Protein AF-A0A5N6PMX9-F1 (afdb_monomer_lite)

Sequence (107 aa):
MRWNGWIPLKINTFAWRLLHNRLATKDNLVLRGLLGGSNVCSMCGALEESAIHLFTACPVANMVWSWLAGCPDGLSRPEKVAGGRELNREVEVVAPVRKRMMRERKM

Secondary structure (DSSP, 8-state):
----TTS-HHHHHHHHHHHTT-S--HHHHHHTT---S--B-TTTSSSB--HHIIIIISHHHHHHHHHHTT-TT--S-------------------------------

Radius of gyration: 18.1 Å; chains: 1; bounding box: 52×38×46 Å

Organism: NCBI:txid192012

Foldseek 3Di:
DDDDPVDPPVVSVVVVCLVVQNDPQLVVCVVVVNDPDDQADPQQSAHGTGSCCVQPVPLVNVLVVCVVVVNPPSPPDPPDPDDDDDDDDDDDDPDDPDDPDDDDDDD

InterPro domains:
  IPR026960 Reverse transcriptase zinc-binding domain [PF13966] (2-65)

Structure (mmCIF, N/CA/C/O backbone):
data_AF-A0A5N6PMX9-F1
#
_entry.id   AF-A0A5N6PMX9-F1
#
loop_
_atom_site.group_PDB
_atom_site.id
_atom_site.type_symbol
_atom_site.label_atom_id
_atom_site.label_alt_id
_atom_site.label_comp_id
_atom_site.label_asym_id
_atom_site.label_entity_id
_atom_site.label_seq_id
_atom_site.pdbx_PDB_ins_code
_atom_site.Cartn_x
_atom_site.Cartn_y
_atom_site.Cartn_z
_atom_site.occupancy
_atom_site.B_iso_or_equiv
_atom_site.auth_seq_id
_atom_site.auth_comp_id
_atom_site.auth_asym_id
_atom_site.auth_atom_id
_atom_site.pdbx_PDB_model_num
ATOM 1 N N . MET A 1 1 ? -2.257 6.200 -15.479 1.00 74.12 1 MET A N 1
ATOM 2 C CA . MET A 1 1 ? -0.835 5.783 -15.516 1.00 74.12 1 MET A CA 1
ATOM 3 C C . MET A 1 1 ? -0.510 5.236 -16.892 1.00 74.12 1 MET A C 1
ATOM 5 O O . MET A 1 1 ? -1.291 4.441 -17.402 1.00 74.12 1 MET A O 1
ATOM 9 N N . ARG A 1 2 ? 0.611 5.652 -17.488 1.00 87.81 2 ARG A N 1
ATOM 10 C CA . ARG A 1 2 ? 1.119 5.083 -18.743 1.00 87.81 2 ARG A CA 1
ATOM 11 C C . ARG A 1 2 ? 2.158 4.009 -18.416 1.00 87.81 2 ARG A C 1
ATOM 13 O O . ARG A 1 2 ? 2.968 4.207 -17.518 1.00 87.81 2 ARG A O 1
ATOM 20 N N . TRP A 1 3 ? 2.104 2.876 -19.111 1.00 91.25 3 TRP A N 1
ATOM 21 C CA . TRP A 1 3 ? 3.057 1.781 -18.920 1.00 91.25 3 TRP A CA 1
ATOM 22 C C . TRP A 1 3 ? 4.461 2.227 -19.343 1.00 91.25 3 TRP A C 1
ATOM 24 O O . TRP A 1 3 ? 4.609 2.813 -20.417 1.00 91.25 3 TRP A O 1
ATOM 34 N N . ASN A 1 4 ? 5.479 1.950 -18.524 1.00 92.00 4 ASN A N 1
ATOM 35 C CA . ASN A 1 4 ? 6.871 2.251 -18.859 1.00 92.00 4 ASN A CA 1
ATOM 36 C C . ASN A 1 4 ? 7.628 0.959 -19.203 1.00 92.00 4 ASN A C 1
ATOM 38 O O . ASN A 1 4 ? 7.752 0.083 -18.349 1.00 92.00 4 ASN A O 1
ATOM 42 N N . GLY A 1 5 ? 8.139 0.852 -20.434 1.00 93.56 5 GLY A N 1
ATOM 43 C CA . GLY A 1 5 ? 8.891 -0.318 -20.908 1.00 93.56 5 GLY A CA 1
ATOM 44 C C . GLY A 1 5 ? 10.245 -0.528 -20.221 1.00 93.56 5 GLY A C 1
ATOM 45 O O . GLY A 1 5 ? 10.740 -1.648 -20.203 1.00 93.56 5 GLY A O 1
ATOM 46 N N . TRP A 1 6 ? 10.809 0.514 -19.602 1.00 96.19 6 TRP A N 1
ATOM 47 C CA . TRP A 1 6 ? 12.052 0.425 -18.824 1.00 96.19 6 TRP A CA 1
ATOM 48 C C . TRP A 1 6 ? 11.862 -0.243 -17.464 1.00 96.19 6 TRP A C 1
ATOM 50 O O . TRP A 1 6 ? 12.814 -0.726 -16.857 1.00 96.19 6 TRP A O 1
ATOM 60 N N . ILE A 1 7 ? 10.630 -0.252 -16.962 1.00 95.00 7 ILE A N 1
ATOM 61 C CA . ILE A 1 7 ? 10.310 -0.763 -15.638 1.00 95.00 7 ILE A CA 1
ATOM 62 C C . ILE A 1 7 ? 9.794 -2.204 -15.779 1.00 95.00 7 ILE A C 1
ATOM 64 O O . ILE A 1 7 ? 8.915 -2.460 -16.608 1.00 95.00 7 ILE A O 1
ATOM 68 N N . PRO A 1 8 ? 10.247 -3.150 -14.934 1.00 96.69 8 PRO A N 1
ATOM 69 C CA . PRO A 1 8 ? 9.710 -4.503 -14.912 1.00 96.69 8 PRO A CA 1
ATOM 70 C C . PRO A 1 8 ? 8.177 -4.538 -14.858 1.00 96.69 8 PRO A C 1
ATOM 72 O O . PRO A 1 8 ? 7.535 -3.790 -14.114 1.00 96.69 8 PRO A O 1
ATOM 75 N N . LEU A 1 9 ? 7.574 -5.473 -15.600 1.00 94.31 9 LEU A N 1
ATOM 76 C CA . LEU A 1 9 ? 6.116 -5.626 -15.717 1.00 94.31 9 LEU A CA 1
ATOM 77 C C . LEU A 1 9 ? 5.408 -5.702 -14.353 1.00 94.31 9 LEU A C 1
ATOM 79 O O . LEU A 1 9 ? 4.309 -5.170 -14.182 1.00 94.31 9 LEU A O 1
ATOM 83 N N . LYS A 1 10 ? 6.061 -6.331 -13.368 1.00 94.31 10 LYS A N 1
ATOM 84 C CA . LYS A 1 10 ? 5.558 -6.467 -11.996 1.00 94.31 10 LYS A CA 1
ATOM 85 C C . LYS A 1 10 ? 5.330 -5.110 -11.328 1.00 94.31 10 LYS A C 1
ATOM 87 O O . LYS A 1 10 ? 4.285 -4.920 -10.717 1.00 94.31 10 LYS A O 1
ATOM 92 N N . ILE A 1 11 ? 6.256 -4.165 -11.488 1.00 94.50 11 ILE A N 1
ATOM 93 C CA . ILE A 1 11 ? 6.168 -2.836 -10.868 1.00 94.50 11 ILE A CA 1
ATOM 94 C C . ILE A 1 11 ? 5.091 -2.003 -11.565 1.00 94.50 11 ILE A C 1
ATOM 96 O O . ILE A 1 11 ? 4.270 -1.388 -10.892 1.00 94.50 11 ILE A O 1
ATOM 100 N N . ASN A 1 12 ? 5.017 -2.049 -12.898 1.00 94.25 12 ASN A N 1
ATOM 101 C CA . ASN A 1 12 ? 3.939 -1.384 -13.636 1.00 94.25 12 ASN A CA 1
ATOM 102 C C . ASN A 1 12 ? 2.554 -1.907 -13.216 1.00 94.25 12 ASN A C 1
ATOM 104 O O . ASN A 1 12 ? 1.644 -1.126 -12.940 1.00 94.25 12 ASN A O 1
ATOM 108 N N . THR A 1 13 ? 2.406 -3.231 -13.106 1.00 94.56 13 THR A N 1
ATOM 109 C CA . THR A 1 13 ? 1.153 -3.860 -12.658 1.00 94.56 13 THR A CA 1
ATOM 110 C C . THR A 1 13 ? 0.830 -3.484 -11.215 1.00 94.56 13 THR A C 1
ATOM 112 O O . THR A 1 13 ? -0.326 -3.217 -10.887 1.00 94.56 13 THR A O 1
ATOM 115 N N . PHE A 1 14 ? 1.838 -3.455 -10.345 1.00 93.69 14 PHE A N 1
ATOM 116 C CA . PHE A 1 14 ? 1.686 -3.053 -8.954 1.00 93.69 14 PHE A CA 1
ATOM 117 C C . PHE A 1 14 ? 1.223 -1.597 -8.834 1.00 93.69 14 PHE A C 1
ATOM 119 O O . PHE A 1 14 ? 0.216 -1.341 -8.179 1.00 93.69 14 PHE A O 1
ATOM 126 N N . ALA A 1 15 ? 1.879 -0.663 -9.523 1.00 92.56 15 ALA A N 1
ATOM 127 C CA . ALA A 1 15 ? 1.514 0.750 -9.517 1.00 92.56 15 ALA A CA 1
ATOM 128 C C . ALA A 1 15 ? 0.114 0.986 -10.104 1.00 92.56 15 ALA A C 1
ATOM 130 O O . ALA A 1 15 ? -0.671 1.746 -9.540 1.00 92.56 15 ALA A O 1
ATOM 131 N N . TRP A 1 16 ? -0.257 0.271 -11.172 1.00 93.69 16 TRP A N 1
ATOM 132 C CA . TRP A 1 16 ? -1.627 0.298 -11.686 1.00 93.69 16 TRP A CA 1
ATOM 133 C C . TRP A 1 16 ? -2.635 -0.183 -10.633 1.00 93.69 16 TRP A C 1
ATOM 135 O O . TRP A 1 16 ? -3.649 0.473 -10.397 1.00 93.69 16 TRP A O 1
ATOM 145 N N . ARG A 1 17 ? -2.353 -1.297 -9.942 1.00 94.19 17 ARG A N 1
ATOM 146 C CA . ARG A 1 17 ? -3.229 -1.796 -8.868 1.00 94.19 17 ARG A CA 1
ATOM 147 C C . ARG A 1 17 ? -3.325 -0.812 -7.705 1.00 94.19 17 ARG A C 1
ATOM 149 O O . ARG A 1 17 ? -4.415 -0.657 -7.165 1.00 94.19 17 ARG A O 1
ATOM 156 N N . LEU A 1 18 ? -2.219 -0.172 -7.334 1.00 92.25 18 LEU A N 1
ATOM 157 C CA . LEU A 1 18 ? -2.166 0.839 -6.282 1.00 92.25 18 LEU A CA 1
ATOM 158 C C . LEU A 1 18 ? -3.059 2.036 -6.635 1.00 92.25 18 LEU A C 1
ATOM 160 O O . LEU A 1 18 ? -3.947 2.379 -5.862 1.00 92.25 18 LEU A O 1
ATOM 164 N N . LEU A 1 19 ? -2.901 2.595 -7.838 1.00 90.88 19 LEU A N 1
ATOM 165 C CA . LEU A 1 19 ? -3.676 3.753 -8.303 1.00 90.88 19 LEU A CA 1
ATOM 166 C C . LEU A 1 19 ? -5.176 3.476 -8.439 1.00 90.88 19 LEU A C 1
ATOM 168 O O . LEU A 1 19 ? -5.986 4.379 -8.273 1.00 90.88 19 LEU A O 1
ATOM 172 N N . HIS A 1 20 ? -5.557 2.234 -8.733 1.00 90.56 20 HIS A N 1
ATOM 173 C CA . HIS A 1 20 ? -6.963 1.837 -8.817 1.00 90.56 20 HIS A CA 1
ATOM 174 C C . HIS A 1 20 ? -7.544 1.336 -7.485 1.00 90.56 20 HIS A C 1
ATOM 176 O O . HIS A 1 20 ? -8.654 0.805 -7.482 1.00 90.56 20 HIS A O 1
ATOM 182 N N . ASN A 1 21 ? -6.808 1.455 -6.374 1.00 89.75 21 ASN A N 1
ATOM 183 C CA . ASN A 1 21 ? -7.183 0.908 -5.068 1.00 89.75 21 ASN A CA 1
ATOM 184 C C . ASN A 1 21 ? -7.585 -0.584 -5.140 1.00 89.75 21 ASN A C 1
ATOM 186 O O . ASN A 1 21 ? -8.588 -1.045 -4.599 1.00 89.75 21 ASN A O 1
ATOM 190 N N . ARG A 1 22 ? -6.826 -1.360 -5.920 1.00 89.75 22 ARG A N 1
ATOM 191 C CA . ARG A 1 22 ? -7.070 -2.790 -6.185 1.00 89.75 22 ARG A CA 1
ATOM 192 C C . ARG A 1 22 ? -6.147 -3.704 -5.391 1.00 89.75 22 ARG A C 1
ATOM 194 O O . ARG A 1 22 ? -6.236 -4.923 -5.566 1.00 89.75 22 ARG A O 1
ATOM 201 N N . LEU A 1 23 ? -5.269 -3.144 -4.561 1.00 93.06 23 LEU A N 1
ATOM 202 C CA . LEU A 1 23 ? -4.401 -3.920 -3.684 1.00 93.06 23 LEU A CA 1
ATOM 203 C C . LEU A 1 23 ? -5.225 -4.715 -2.667 1.00 93.06 23 LEU A C 1
ATOM 205 O O . LEU A 1 23 ? -6.364 -4.379 -2.354 1.00 93.06 23 LEU A O 1
ATOM 209 N N . ALA A 1 24 ? -4.654 -5.821 -2.200 1.00 91.50 24 ALA A N 1
ATOM 210 C CA . ALA A 1 24 ? -5.269 -6.686 -1.200 1.00 91.50 24 ALA A CA 1
ATOM 211 C C . ALA A 1 24 ? -4.972 -6.175 0.220 1.00 91.50 24 ALA A C 1
ATOM 213 O O . ALA A 1 24 ? -4.480 -6.921 1.055 1.00 91.50 24 ALA A O 1
ATOM 214 N N . THR A 1 25 ? -5.213 -4.888 0.454 1.00 92.75 25 THR A N 1
ATOM 215 C CA . THR A 1 25 ? -5.165 -4.268 1.782 1.00 92.75 25 THR A CA 1
ATOM 216 C C . THR A 1 25 ? -6.418 -4.647 2.572 1.00 92.75 25 THR A C 1
ATOM 218 O O . THR A 1 25 ? -7.456 -4.953 1.969 1.00 92.75 25 THR A O 1
ATOM 221 N N . LYS A 1 26 ? -6.343 -4.688 3.909 1.00 91.50 26 LYS A N 1
ATOM 222 C CA . LYS A 1 26 ? -7.488 -5.146 4.722 1.00 91.50 26 LYS A CA 1
ATOM 223 C C . LYS A 1 26 ? -8.752 -4.323 4.498 1.00 91.50 26 LYS A C 1
ATOM 225 O O . LYS A 1 26 ? -9.819 -4.924 4.416 1.00 91.50 26 LYS A O 1
ATOM 230 N N . ASP A 1 27 ? -8.647 -3.007 4.324 1.00 91.00 27 ASP A N 1
ATOM 231 C CA . ASP A 1 27 ? -9.782 -2.149 3.954 1.00 91.00 27 ASP A CA 1
ATOM 232 C C . ASP A 1 27 ? -10.501 -2.655 2.683 1.00 91.00 27 ASP A C 1
ATOM 234 O O . ASP A 1 27 ? -11.710 -2.893 2.678 1.00 91.00 27 ASP A O 1
ATOM 238 N N . ASN A 1 28 ? -9.747 -2.948 1.625 1.00 91.19 28 ASN A N 1
ATOM 239 C CA . ASN A 1 28 ? -10.253 -3.455 0.355 1.00 91.19 28 ASN A CA 1
ATOM 240 C C . ASN A 1 28 ? -10.788 -4.886 0.456 1.00 91.19 28 ASN A C 1
ATOM 242 O O . ASN A 1 28 ? -11.691 -5.260 -0.297 1.00 91.19 28 ASN A O 1
ATOM 246 N N . LEU A 1 29 ? -10.240 -5.708 1.352 1.00 91.44 29 LEU A N 1
ATOM 247 C CA . LEU A 1 29 ? -10.744 -7.058 1.602 1.00 91.44 29 LEU A CA 1
ATOM 248 C C . LEU A 1 29 ? -12.069 -7.034 2.375 1.00 91.44 29 LEU A C 1
ATOM 250 O O . LEU A 1 29 ? -12.977 -7.788 2.015 1.00 91.44 29 LEU A O 1
ATOM 254 N N . VAL A 1 30 ? -12.215 -6.141 3.360 1.00 91.00 30 VAL A N 1
ATOM 255 C CA . VAL A 1 30 ? -13.484 -5.900 4.069 1.00 91.00 30 VAL A CA 1
ATOM 256 C C . VAL A 1 30 ? -14.549 -5.398 3.095 1.00 91.00 30 VAL A C 1
ATOM 258 O O . VAL A 1 30 ? -15.642 -5.958 3.048 1.00 91.00 30 VAL A O 1
ATOM 261 N N . LEU A 1 31 ? -14.218 -4.432 2.228 1.00 89.06 31 LEU A N 1
ATOM 262 C CA . LEU A 1 31 ? -15.145 -3.927 1.202 1.00 89.06 31 LEU A CA 1
ATOM 263 C C . LEU A 1 31 ? -15.621 -5.010 0.220 1.00 89.06 31 LEU A C 1
ATOM 265 O O . LEU A 1 31 ? -16.714 -4.914 -0.337 1.00 89.06 31 LEU A O 1
ATOM 269 N N . ARG A 1 32 ? -14.812 -6.050 -0.009 1.00 90.56 32 ARG A N 1
ATOM 270 C CA . ARG A 1 32 ? -15.177 -7.202 -0.851 1.00 90.56 32 ARG A CA 1
ATOM 271 C C . ARG A 1 32 ? -15.944 -8.286 -0.090 1.00 90.56 32 ARG A C 1
ATOM 273 O O . ARG A 1 32 ? -16.303 -9.287 -0.704 1.00 90.56 32 ARG A O 1
ATOM 280 N N . GLY A 1 33 ? -16.165 -8.118 1.215 1.00 89.69 33 GLY A N 1
ATOM 281 C CA . GLY A 1 33 ? -16.763 -9.136 2.080 1.00 89.69 33 GLY A CA 1
ATOM 282 C C . GLY A 1 33 ? -15.880 -10.373 2.266 1.00 89.69 33 GLY A C 1
ATOM 283 O O . GLY A 1 33 ? -16.385 -11.437 2.604 1.00 89.69 33 GLY A O 1
ATOM 284 N N . LEU A 1 34 ? -14.572 -10.258 2.003 1.00 88.88 34 LEU A N 1
ATOM 285 C CA . LEU A 1 34 ? -13.608 -11.360 2.124 1.00 88.88 34 LEU A CA 1
ATOM 286 C C . LEU A 1 34 ? -12.928 -11.400 3.497 1.00 88.88 34 LEU A C 1
ATOM 288 O O . LEU A 1 34 ? -12.296 -12.397 3.836 1.00 88.88 34 LEU A O 1
ATOM 292 N N . LEU A 1 35 ? -13.037 -10.322 4.274 1.00 88.12 35 LEU A N 1
ATOM 293 C CA . LEU A 1 35 ? -12.493 -10.216 5.621 1.00 88.12 35 LEU A CA 1
ATOM 294 C C . LEU A 1 35 ? -13.627 -9.844 6.584 1.00 88.12 35 LEU A C 1
ATOM 296 O O . LEU A 1 35 ? -14.282 -8.826 6.389 1.00 88.12 35 LEU A O 1
ATOM 300 N N . GLY A 1 36 ? -13.854 -10.671 7.605 1.00 75.81 36 GLY A N 1
ATOM 301 C CA . GLY A 1 36 ? -14.865 -10.446 8.651 1.00 75.81 36 GLY A CA 1
ATOM 302 C C . GLY A 1 36 ? -14.284 -10.051 10.014 1.00 75.81 36 GLY A C 1
ATOM 303 O O . GLY A 1 36 ? -14.986 -10.130 11.014 1.00 75.81 36 GLY A O 1
ATOM 304 N N . GLY A 1 37 ? -12.993 -9.707 10.070 1.00 81.44 37 GLY A N 1
ATOM 305 C CA . GLY A 1 37 ? -12.255 -9.402 11.302 1.00 81.44 37 GLY A CA 1
ATOM 306 C C . GLY A 1 37 ? -11.720 -7.969 11.347 1.00 81.44 37 GLY A C 1
ATOM 307 O O . GLY A 1 37 ? -12.142 -7.113 10.574 1.00 81.44 37 GLY A O 1
ATOM 308 N N . SER A 1 38 ? -10.761 -7.711 12.243 1.00 85.25 38 SER A N 1
ATOM 309 C CA . SER A 1 38 ? -10.146 -6.388 12.380 1.00 85.25 38 SER A CA 1
ATOM 310 C C . SER A 1 38 ? -9.394 -5.973 11.109 1.00 85.25 38 SER A C 1
ATOM 312 O O . SER A 1 38 ? -8.570 -6.708 10.557 1.00 85.25 38 SER A O 1
ATOM 314 N N . ASN A 1 39 ? -9.657 -4.751 10.661 1.00 87.81 39 ASN A N 1
ATOM 315 C CA . ASN A 1 39 ? -8.992 -4.102 9.530 1.00 87.81 39 ASN A CA 1
ATOM 316 C C . ASN A 1 39 ? -7.722 -3.338 9.942 1.00 87.81 39 ASN A C 1
ATOM 318 O O . ASN A 1 39 ? -7.126 -2.648 9.122 1.00 87.81 39 ASN A O 1
ATOM 322 N N . VAL A 1 40 ? -7.284 -3.476 11.194 1.00 91.00 40 VAL A N 1
ATOM 323 C CA . VAL A 1 40 ? -6.081 -2.832 11.733 1.00 91.00 40 VAL A CA 1
ATOM 324 C C . VAL A 1 40 ? -4.828 -3.372 11.041 1.00 91.00 40 VAL A C 1
ATOM 326 O O . VAL A 1 40 ? -4.691 -4.580 10.840 1.00 91.00 40 VAL A O 1
ATOM 329 N N . CYS A 1 41 ? -3.898 -2.487 10.700 1.00 89.62 41 CYS A N 1
ATOM 330 C CA . CYS A 1 41 ? -2.602 -2.795 10.108 1.00 89.62 41 CYS A CA 1
ATOM 331 C C . CYS A 1 41 ? -1.836 -3.832 10.929 1.00 89.62 41 CYS A C 1
ATOM 333 O O . CYS A 1 41 ? -1.547 -3.619 12.106 1.00 89.62 41 CYS A O 1
ATOM 335 N N . SER A 1 42 ? -1.455 -4.943 10.291 1.00 89.25 42 SER A N 1
ATOM 336 C CA . SER A 1 42 ? -0.696 -6.010 10.962 1.00 89.25 42 SER A CA 1
ATOM 337 C C . SER A 1 42 ? 0.725 -5.589 11.347 1.00 89.25 42 SER A C 1
ATOM 339 O O . SER A 1 42 ? 1.337 -6.240 12.184 1.00 89.25 42 SER A O 1
ATOM 341 N N . MET A 1 43 ? 1.265 -4.537 10.721 1.00 89.00 43 MET A N 1
ATOM 342 C CA . MET A 1 43 ? 2.638 -4.091 10.968 1.00 89.00 43 MET A CA 1
ATOM 343 C C . MET A 1 43 ? 2.747 -3.171 12.184 1.00 89.00 43 MET A C 1
ATOM 345 O O . MET A 1 43 ? 3.622 -3.368 13.019 1.00 89.00 43 MET A O 1
ATOM 349 N N . CYS A 1 44 ? 1.879 -2.159 12.288 1.00 87.50 44 CYS A N 1
ATOM 350 C CA . CYS A 1 44 ? 1.937 -1.188 13.386 1.00 87.50 44 CYS A CA 1
ATOM 351 C C . CYS A 1 44 ? 0.912 -1.450 14.497 1.00 87.50 44 CYS A C 1
ATOM 353 O O . CYS A 1 44 ? 1.079 -0.937 15.599 1.00 87.50 44 CYS A O 1
ATOM 355 N N . GLY A 1 45 ? -0.158 -2.203 14.216 1.00 88.88 45 GLY A N 1
ATOM 356 C CA . GLY A 1 45 ? -1.222 -2.499 15.177 1.00 88.88 45 GLY A CA 1
ATOM 357 C C . GLY A 1 45 ? -2.040 -1.291 15.651 1.00 88.88 45 GLY A C 1
ATOM 358 O O . GLY A 1 45 ? -2.791 -1.434 16.609 1.00 88.88 45 GLY A O 1
ATOM 359 N N . ALA A 1 46 ? -1.890 -0.114 15.030 1.00 84.50 46 ALA A N 1
ATOM 360 C CA . ALA A 1 46 ? -2.434 1.146 15.548 1.00 84.50 46 ALA A CA 1
ATOM 361 C C . ALA A 1 46 ? -3.581 1.734 14.709 1.00 84.50 46 ALA A C 1
ATOM 363 O O . ALA A 1 46 ? -4.561 2.214 15.268 1.00 84.50 46 ALA A O 1
ATOM 364 N N . LEU A 1 47 ? -3.463 1.709 13.377 1.00 89.44 47 LEU A N 1
ATOM 365 C CA . LEU A 1 47 ? -4.436 2.295 12.445 1.00 89.44 47 LEU A CA 1
ATOM 366 C C . LEU A 1 47 ? -4.932 1.250 11.446 1.00 89.44 47 LEU A C 1
ATOM 368 O O . LEU A 1 47 ? -4.307 0.204 11.272 1.00 89.44 47 LEU A O 1
ATOM 372 N N . GLU A 1 48 ? -6.045 1.538 10.776 1.00 90.81 48 GLU A N 1
ATOM 373 C CA . GLU A 1 48 ? -6.580 0.692 9.708 1.00 90.81 48 GLU A CA 1
ATOM 374 C C . GLU A 1 48 ? -5.597 0.555 8.535 1.00 90.81 48 GLU A C 1
ATOM 376 O O . GLU A 1 48 ? -4.893 1.493 8.149 1.00 90.81 48 GLU A O 1
ATOM 381 N N . GLU A 1 49 ? -5.539 -0.641 7.956 1.00 92.12 49 GLU A N 1
ATOM 382 C CA . GLU A 1 49 ? -4.672 -0.939 6.825 1.00 92.12 49 GLU A CA 1
ATOM 383 C C . GLU A 1 49 ? -5.303 -0.466 5.514 1.00 92.12 49 GLU A C 1
ATOM 385 O O . GLU A 1 49 ? -6.095 -1.178 4.896 1.00 92.12 49 GLU A O 1
ATOM 390 N N . SER A 1 50 ? -4.899 0.724 5.080 1.00 92.62 50 SER A N 1
ATOM 391 C CA . SER A 1 50 ? -5.130 1.240 3.731 1.00 92.62 50 SER A CA 1
ATOM 392 C C . SER A 1 50 ? -3.836 1.260 2.924 1.00 92.62 50 SER A C 1
ATOM 394 O O . SER A 1 50 ? -2.740 1.148 3.477 1.00 92.62 50 SER A O 1
ATOM 396 N N . ALA A 1 51 ? -3.928 1.448 1.606 1.00 91.62 51 ALA A N 1
ATOM 397 C CA . ALA A 1 51 ? -2.741 1.577 0.761 1.00 91.62 51 ALA A CA 1
ATOM 398 C C . ALA A 1 51 ? -1.840 2.752 1.194 1.00 91.62 51 ALA A C 1
ATOM 400 O O . ALA A 1 51 ? -0.622 2.609 1.253 1.00 91.62 51 ALA A O 1
ATOM 401 N N . ILE A 1 52 ? -2.434 3.893 1.557 1.00 90.69 52 ILE A N 1
ATOM 402 C CA . ILE A 1 52 ? -1.689 5.058 2.057 1.00 90.69 52 ILE A CA 1
ATOM 403 C C . ILE A 1 52 ? -1.011 4.705 3.380 1.00 90.69 52 ILE A C 1
ATOM 405 O O 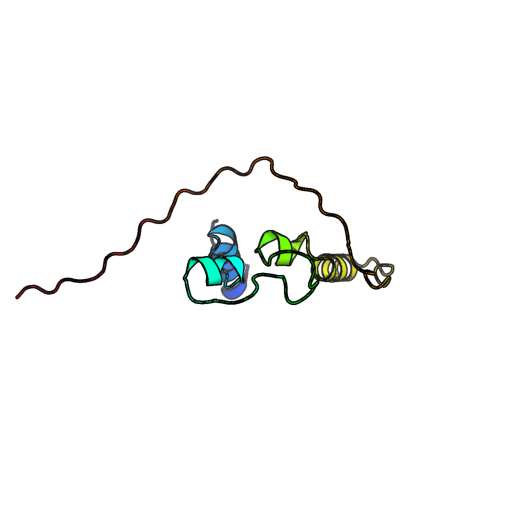. ILE A 1 52 ? 0.185 4.929 3.547 1.00 90.69 52 ILE A O 1
ATOM 409 N N . HIS A 1 53 ? -1.745 4.087 4.308 1.00 91.12 53 HIS A N 1
ATOM 410 C CA . HIS A 1 53 ? -1.152 3.682 5.571 1.00 91.12 53 HIS A CA 1
ATOM 411 C C . HIS A 1 53 ? 0.006 2.700 5.359 1.00 91.12 53 HIS A C 1
ATOM 413 O O . HIS A 1 53 ? 1.093 2.924 5.876 1.00 91.12 53 HIS A O 1
ATOM 419 N N . LEU A 1 54 ? -0.179 1.670 4.534 1.00 91.12 54 LEU A N 1
ATOM 420 C CA . LEU A 1 54 ? 0.818 0.628 4.298 1.00 91.12 54 LEU A CA 1
ATOM 421 C C . LEU A 1 54 ? 2.132 1.161 3.704 1.00 91.12 54 LEU A C 1
ATOM 423 O O . LEU A 1 54 ? 3.186 0.625 4.036 1.00 91.12 54 LEU A O 1
ATOM 427 N N . PHE A 1 55 ? 2.080 2.189 2.848 1.00 90.00 55 PHE A N 1
ATOM 428 C CA . PHE A 1 55 ? 3.263 2.697 2.143 1.00 90.00 55 PHE A CA 1
ATOM 429 C C . PHE A 1 55 ? 3.827 4.010 2.683 1.00 90.00 55 PHE A C 1
ATOM 431 O O . PHE A 1 55 ? 5.009 4.246 2.463 1.00 90.00 55 PHE A O 1
ATOM 438 N N . THR A 1 56 ? 3.052 4.864 3.357 1.00 87.38 56 THR A N 1
ATOM 439 C CA . THR A 1 56 ? 3.535 6.203 3.759 1.00 87.38 56 THR A CA 1
ATOM 440 C C . THR A 1 56 ? 3.245 6.571 5.210 1.00 87.38 56 THR A C 1
ATOM 442 O O . THR A 1 56 ? 4.085 7.192 5.850 1.00 87.38 56 THR A O 1
ATOM 445 N N . ALA A 1 57 ? 2.088 6.203 5.770 1.00 89.06 57 ALA A N 1
ATOM 446 C CA . ALA A 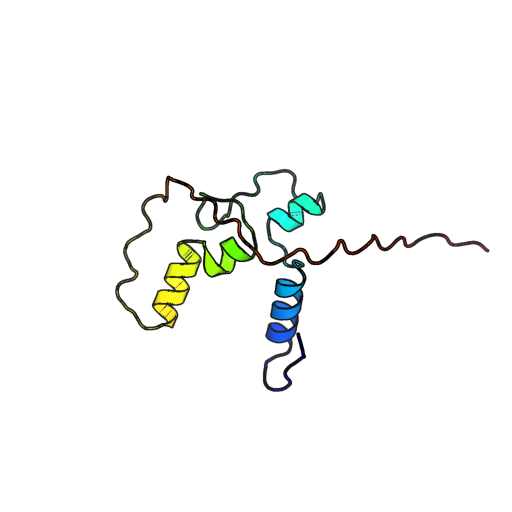1 57 ? 1.747 6.613 7.141 1.00 89.06 57 ALA A CA 1
ATOM 447 C C . ALA A 1 57 ? 2.156 5.589 8.216 1.00 89.06 57 ALA A C 1
ATOM 449 O O . ALA A 1 57 ? 2.205 5.920 9.400 1.00 89.06 57 ALA A O 1
ATOM 450 N N . CYS A 1 58 ? 2.435 4.340 7.838 1.00 91.06 58 CYS A N 1
ATOM 451 C CA . CYS A 1 58 ? 2.845 3.303 8.776 1.00 91.06 58 CYS A CA 1
ATOM 452 C C . CYS A 1 58 ? 4.259 3.599 9.302 1.00 91.06 58 CYS A C 1
ATOM 454 O O . CYS A 1 58 ? 5.178 3.772 8.497 1.00 91.06 58 CYS A O 1
ATOM 456 N N . PRO A 1 59 ? 4.483 3.574 10.630 1.00 90.31 59 PRO A N 1
ATOM 457 C CA . PRO A 1 59 ? 5.812 3.754 11.215 1.00 90.31 59 PRO A CA 1
ATOM 458 C C . PRO A 1 59 ? 6.855 2.784 10.649 1.00 90.31 59 PRO A C 1
ATOM 460 O O . PRO A 1 59 ? 7.996 3.166 10.407 1.00 90.31 59 PRO A O 1
ATOM 463 N N . VAL A 1 60 ? 6.445 1.542 10.372 1.00 89.44 60 VAL A N 1
ATOM 464 C CA . VAL A 1 60 ? 7.318 0.526 9.768 1.00 89.44 60 VAL A CA 1
ATOM 465 C C . VAL A 1 60 ? 7.692 0.906 8.335 1.00 89.44 60 VAL A C 1
ATOM 467 O O . VAL A 1 60 ? 8.851 0.778 7.956 1.00 89.44 60 VAL A O 1
ATOM 470 N N . ALA A 1 61 ? 6.742 1.420 7.548 1.00 90.50 61 ALA A N 1
ATOM 471 C CA . ALA A 1 61 ? 7.017 1.875 6.187 1.00 90.50 61 ALA A CA 1
ATOM 472 C C . ALA A 1 61 ? 7.979 3.069 6.181 1.00 90.50 61 ALA A C 1
ATOM 474 O O . ALA A 1 61 ? 8.947 3.069 5.426 1.00 90.50 61 ALA A O 1
ATOM 475 N N . ASN A 1 62 ? 7.769 4.041 7.074 1.00 89.38 62 ASN A N 1
ATOM 476 C CA . ASN A 1 62 ? 8.671 5.184 7.223 1.00 89.38 62 ASN A CA 1
ATOM 477 C C . ASN A 1 62 ? 10.090 4.761 7.598 1.00 89.38 62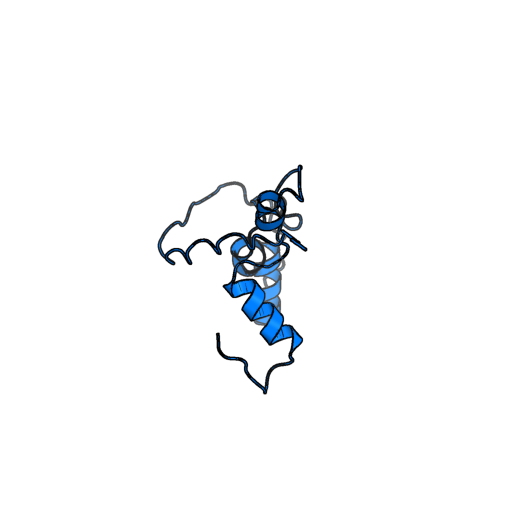 ASN A C 1
ATOM 479 O O . ASN A 1 62 ? 11.037 5.243 6.986 1.00 89.38 62 ASN A O 1
ATOM 483 N N . MET A 1 63 ? 10.246 3.809 8.520 1.00 88.38 63 MET A N 1
ATOM 484 C CA . MET A 1 63 ? 11.560 3.267 8.875 1.00 88.38 63 MET A CA 1
ATOM 485 C C . MET A 1 63 ? 12.277 2.661 7.658 1.00 88.38 63 MET A C 1
ATOM 487 O O . MET A 1 63 ? 13.462 2.916 7.447 1.00 88.38 63 MET A O 1
ATOM 491 N N . VAL A 1 64 ? 11.557 1.902 6.824 1.00 90.31 64 VAL A N 1
ATOM 492 C CA . VAL A 1 64 ? 12.113 1.335 5.584 1.00 90.31 64 VAL A CA 1
ATOM 493 C C . VAL A 1 64 ? 12.540 2.440 4.616 1.00 90.31 64 VAL A C 1
ATOM 495 O O . VAL A 1 64 ? 13.635 2.366 4.060 1.00 90.31 64 VAL A O 1
ATOM 498 N N . TRP A 1 65 ? 11.725 3.481 4.432 1.00 89.00 65 TRP A N 1
ATOM 499 C CA . TRP A 1 65 ? 12.078 4.605 3.559 1.00 89.00 65 TRP A CA 1
ATOM 500 C C . TRP A 1 65 ? 13.282 5.394 4.065 1.00 89.00 65 TRP A C 1
ATOM 502 O O . TRP A 1 65 ? 14.154 5.727 3.266 1.00 89.00 65 TRP A O 1
ATOM 512 N N . SER A 1 66 ? 13.372 5.649 5.371 1.00 87.25 66 SER A N 1
ATOM 513 C CA . SER A 1 66 ? 14.530 6.307 5.986 1.00 87.25 66 SER A CA 1
ATOM 514 C C . SER A 1 66 ? 15.813 5.503 5.788 1.00 87.25 66 SER A C 1
ATOM 516 O O . SER A 1 66 ? 16.850 6.075 5.451 1.00 87.25 66 SER A O 1
ATOM 518 N N . TRP A 1 67 ? 15.729 4.177 5.924 1.00 88.06 67 TRP A N 1
ATOM 519 C CA . TRP A 1 67 ? 16.861 3.287 5.685 1.00 88.06 67 TRP A CA 1
ATOM 520 C C . TRP A 1 67 ? 17.300 3.297 4.215 1.00 88.06 67 TRP A C 1
ATOM 522 O O . TRP A 1 67 ? 18.484 3.455 3.924 1.00 88.06 67 TRP A O 1
ATOM 532 N N . LEU A 1 68 ? 16.350 3.208 3.278 1.00 88.56 68 LEU A N 1
ATOM 533 C CA . LEU A 1 68 ? 16.633 3.294 1.840 1.00 88.56 68 LEU A CA 1
ATOM 534 C C . LEU A 1 68 ? 17.200 4.659 1.427 1.00 88.56 68 LEU A C 1
ATOM 536 O O . LEU A 1 68 ? 18.020 4.727 0.515 1.00 88.56 68 LEU A O 1
ATOM 540 N N . ALA A 1 69 ? 16.786 5.735 2.099 1.00 87.94 69 ALA A N 1
ATOM 541 C CA . ALA A 1 69 ? 17.308 7.082 1.884 1.00 87.94 69 ALA A CA 1
ATOM 542 C C . ALA A 1 69 ? 18.727 7.284 2.452 1.00 87.94 69 ALA A C 1
ATOM 544 O O . ALA A 1 69 ? 19.297 8.361 2.291 1.00 87.94 69 ALA A O 1
ATOM 545 N N . GLY A 1 70 ? 19.309 6.269 3.102 1.00 82.25 70 GLY A N 1
ATOM 546 C CA . GLY A 1 70 ? 20.676 6.312 3.617 1.00 82.25 70 GLY A CA 1
ATOM 547 C C . GLY A 1 70 ? 20.837 7.111 4.910 1.00 82.25 70 GLY A C 1
ATOM 548 O O . GLY A 1 70 ? 21.963 7.456 5.256 1.00 82.25 70 GLY A O 1
ATOM 549 N N . CYS A 1 71 ? 19.748 7.407 5.629 1.00 64.06 71 CYS A N 1
ATOM 550 C CA . CYS A 1 71 ? 19.823 8.061 6.934 1.00 64.06 71 CYS A CA 1
ATOM 551 C C . CYS A 1 71 ? 19.914 6.986 8.040 1.00 64.06 71 CYS A C 1
ATOM 553 O O . CYS A 1 71 ? 18.932 6.266 8.249 1.00 64.06 71 CYS A O 1
ATOM 555 N N . PRO A 1 72 ? 21.060 6.825 8.737 1.00 58.47 72 PRO A N 1
ATOM 556 C CA . PRO A 1 72 ? 21.267 5.713 9.672 1.00 58.47 72 PRO A CA 1
ATOM 557 C C . PRO A 1 72 ? 20.480 5.828 10.989 1.00 58.47 72 PRO A C 1
ATOM 559 O O . PRO A 1 72 ? 20.342 4.835 1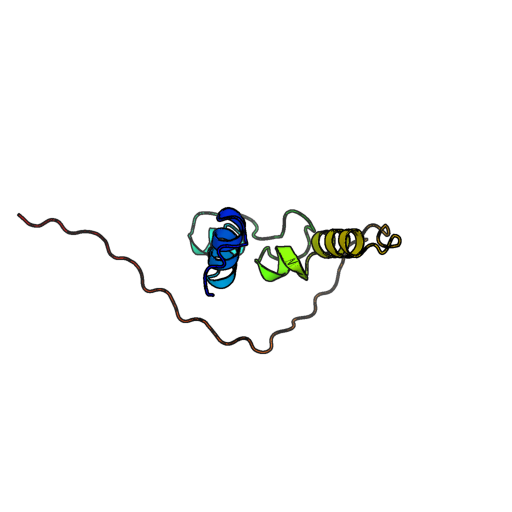1.699 1.00 58.47 72 PRO A O 1
ATOM 562 N N . ASP A 1 73 ? 19.919 6.997 11.312 1.00 60.19 73 ASP A N 1
ATOM 563 C CA . ASP A 1 73 ? 19.374 7.297 12.648 1.00 60.19 73 ASP A CA 1
ATOM 564 C C . ASP A 1 73 ? 17.884 6.933 12.828 1.00 60.19 73 ASP A C 1
ATOM 566 O O . ASP A 1 73 ? 17.184 7.483 13.675 1.00 60.19 73 ASP A O 1
ATOM 570 N N . GLY A 1 74 ? 17.367 5.982 12.044 1.00 54.38 74 GLY A N 1
ATOM 571 C CA . GLY A 1 74 ? 15.969 5.527 12.107 1.00 54.38 74 GLY A CA 1
ATOM 572 C C . GLY A 1 74 ? 15.673 4.428 13.138 1.00 54.38 74 GLY A C 1
ATOM 573 O O . GLY A 1 74 ? 14.578 3.870 13.124 1.00 54.38 74 GLY A O 1
ATOM 574 N N . LEU A 1 75 ? 16.632 4.065 14.000 1.00 54.94 75 LEU A N 1
ATOM 575 C CA . LEU A 1 75 ? 16.525 2.906 14.900 1.00 54.94 75 LEU A CA 1
ATOM 576 C C . LEU A 1 75 ? 15.916 3.217 16.281 1.00 54.94 75 LEU A C 1
ATOM 578 O O . LEU A 1 75 ? 16.132 2.469 17.235 1.00 54.94 75 LEU A O 1
ATOM 582 N N . SER A 1 76 ? 15.131 4.284 16.427 1.00 52.47 76 SER A N 1
ATOM 583 C CA . SER A 1 76 ? 14.220 4.379 17.568 1.00 52.47 76 SER A CA 1
ATOM 584 C C . SER A 1 76 ? 12.962 3.573 17.243 1.00 52.47 76 SER A C 1
ATOM 586 O O . SER A 1 76 ? 12.116 3.965 16.441 1.00 52.47 76 SER A O 1
ATOM 588 N N . ARG A 1 77 ? 12.863 2.386 17.857 1.00 49.47 77 ARG A N 1
ATOM 589 C CA . ARG A 1 77 ? 11.640 1.572 17.922 1.00 49.47 77 ARG A CA 1
ATOM 590 C C . ARG A 1 77 ? 10.440 2.515 18.102 1.00 49.47 77 ARG A C 1
ATOM 592 O O . ARG A 1 77 ? 10.454 3.252 19.087 1.00 49.47 77 ARG A O 1
ATOM 599 N N . PRO A 1 78 ? 9.418 2.516 17.222 1.00 53.25 78 PRO A N 1
ATOM 600 C CA . PRO A 1 78 ? 8.253 3.360 17.434 1.00 53.25 78 PRO A CA 1
ATOM 601 C C . PRO A 1 78 ? 7.521 2.836 18.672 1.00 53.25 78 PRO A C 1
ATOM 603 O O . PRO A 1 78 ? 6.753 1.875 18.608 1.00 53.25 78 PRO A O 1
ATOM 606 N N . GLU A 1 79 ? 7.808 3.424 19.833 1.00 49.06 79 GLU A N 1
ATOM 607 C CA . GLU A 1 79 ? 6.990 3.262 21.022 1.00 49.06 79 GLU A CA 1
ATOM 608 C C . GLU A 1 79 ? 5.625 3.850 20.692 1.00 49.06 79 GLU A C 1
ATOM 610 O O . GLU A 1 79 ? 5.461 5.059 20.591 1.00 49.06 79 GLU A O 1
ATOM 615 N N . LYS A 1 80 ? 4.692 2.936 20.400 1.00 42.00 80 LYS A N 1
ATOM 616 C CA . LYS A 1 80 ? 3.239 3.106 20.330 1.00 42.00 80 LYS A CA 1
ATOM 617 C C . LYS A 1 80 ? 2.811 4.538 20.000 1.00 42.00 80 LYS A C 1
ATOM 619 O O . LYS A 1 80 ? 2.586 5.344 20.896 1.00 42.00 80 LYS A O 1
ATOM 624 N N . VAL A 1 81 ? 2.616 4.816 18.708 1.00 45.88 81 VAL A N 1
ATOM 625 C CA . VAL A 1 81 ? 1.891 6.012 18.258 1.00 45.88 81 VAL A CA 1
ATOM 626 C C . VAL A 1 81 ? 0.444 5.895 18.746 1.00 45.88 81 VAL A C 1
ATOM 628 O O . VAL A 1 81 ? -0.427 5.346 18.074 1.00 45.88 81 VAL A O 1
ATOM 631 N N . ALA A 1 82 ? 0.216 6.360 19.969 1.00 43.44 82 ALA A N 1
ATOM 632 C CA . ALA A 1 82 ? -1.078 6.747 20.485 1.00 43.44 82 ALA A CA 1
ATOM 633 C C . ALA A 1 82 ? -1.321 8.195 20.049 1.00 43.44 82 ALA A C 1
ATOM 635 O O . ALA A 1 82 ? -0.492 9.067 20.295 1.00 43.44 82 ALA A O 1
ATOM 636 N N . GLY A 1 83 ? -2.460 8.447 19.412 1.00 41.16 83 GLY A N 1
ATOM 637 C CA . GLY A 1 83 ? -2.905 9.802 19.098 1.00 41.16 83 GLY A CA 1
ATOM 638 C C . GLY A 1 83 ? -3.023 10.036 17.604 1.00 41.16 83 GLY A C 1
ATOM 639 O O . GLY A 1 83 ? -2.048 10.329 16.915 1.00 41.16 83 GLY A O 1
ATOM 640 N N . GLY A 1 84 ? -4.254 9.905 17.118 1.00 44.75 84 GLY A N 1
ATOM 641 C CA . GLY A 1 84 ? -4.614 10.232 15.753 1.00 44.75 84 GLY A CA 1
ATOM 642 C C . GLY A 1 84 ? -4.366 11.696 15.405 1.00 44.75 84 GLY A C 1
ATOM 643 O O . GLY A 1 84 ? -4.326 12.576 16.262 1.00 44.75 84 GLY A O 1
ATOM 644 N N . ARG A 1 85 ? -4.267 11.944 14.102 1.00 36.22 85 ARG A N 1
ATOM 645 C CA . ARG A 1 85 ? -4.739 13.174 13.478 1.00 36.22 85 ARG A CA 1
ATOM 646 C C . ARG A 1 85 ? -5.183 12.845 12.063 1.00 36.22 85 ARG A C 1
ATOM 648 O O . ARG A 1 85 ? -4.409 12.372 11.238 1.00 36.22 85 ARG A O 1
ATOM 655 N N . GLU A 1 86 ? -6.465 13.076 11.856 1.00 43.59 86 GLU A N 1
ATOM 656 C CA . GLU A 1 86 ? -7.141 13.121 10.577 1.00 43.59 86 GLU A CA 1
ATOM 657 C C . GLU A 1 86 ? -6.464 14.157 9.672 1.00 43.59 86 GLU A C 1
ATOM 659 O O . GLU A 1 86 ? -6.348 15.327 10.036 1.00 43.59 86 GLU A O 1
ATOM 664 N N . LEU A 1 87 ? -6.021 13.733 8.490 1.00 36.31 87 LEU A N 1
ATOM 665 C CA . LEU A 1 87 ? -5.719 14.629 7.378 1.00 36.31 87 LEU A CA 1
ATOM 666 C C . LEU A 1 87 ? -6.546 14.178 6.178 1.00 36.31 87 LEU A C 1
ATOM 668 O O . LEU A 1 87 ? -6.054 13.603 5.212 1.00 36.31 87 LEU A O 1
ATOM 672 N N . ASN A 1 88 ? -7.843 14.461 6.272 1.00 30.31 88 ASN A N 1
ATOM 673 C CA . ASN A 1 88 ? -8.655 14.709 5.095 1.00 30.31 88 ASN A CA 1
ATOM 674 C C . ASN A 1 88 ? -8.282 16.096 4.566 1.00 30.31 88 ASN A C 1
ATOM 676 O O . ASN A 1 88 ? -8.537 17.090 5.248 1.00 30.31 88 ASN A O 1
ATOM 680 N N . ARG A 1 89 ? -7.694 16.151 3.367 1.00 34.19 89 ARG A N 1
ATOM 681 C CA . ARG A 1 89 ? -8.025 17.131 2.320 1.00 34.19 89 ARG A CA 1
ATOM 682 C C . ARG A 1 89 ? -7.351 16.748 0.997 1.00 34.19 89 ARG A C 1
ATOM 684 O O . ARG A 1 89 ? -6.140 16.830 0.842 1.00 34.19 89 ARG A O 1
ATOM 691 N N . GLU A 1 90 ? -8.223 16.313 0.086 1.00 30.62 90 GLU A N 1
ATOM 692 C CA . GLU A 1 90 ? -8.182 16.564 -1.360 1.00 30.62 90 GLU A CA 1
ATOM 693 C C . GLU A 1 90 ? -7.189 15.756 -2.211 1.00 30.62 90 GLU A C 1
ATOM 695 O O . GLU A 1 90 ? -6.245 16.275 -2.795 1.00 30.62 90 GLU A O 1
ATOM 700 N N . VAL A 1 91 ? -7.530 14.481 -2.433 1.00 35.56 91 VAL A N 1
ATOM 701 C CA . VAL A 1 91 ? -7.519 13.946 -3.804 1.00 35.56 91 VAL A CA 1
ATOM 702 C C . VAL A 1 91 ? -8.912 13.391 -4.075 1.00 35.56 91 VAL A C 1
ATOM 704 O O . VAL A 1 91 ? -9.302 12.359 -3.530 1.00 35.56 9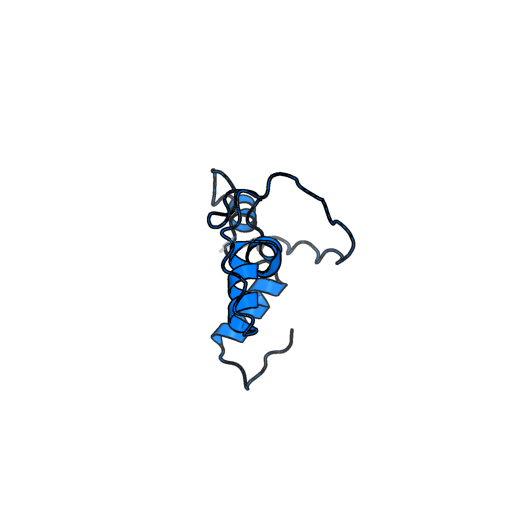1 VAL A O 1
ATOM 707 N N . GLU A 1 92 ? -9.694 14.127 -4.859 1.00 29.55 92 GLU A N 1
ATOM 708 C CA . GLU A 1 92 ? -11.043 13.746 -5.254 1.00 29.55 92 GLU A CA 1
ATOM 709 C C . GLU A 1 92 ? -11.079 12.346 -5.891 1.00 29.55 92 GLU A C 1
ATOM 711 O O . GLU A 1 92 ? -10.500 12.075 -6.940 1.00 29.55 92 GLU A O 1
ATOM 716 N N . VAL A 1 93 ? -11.777 11.449 -5.196 1.00 36.69 93 VAL A N 1
ATOM 717 C CA . VAL A 1 93 ? -12.862 10.598 -5.701 1.00 36.69 93 VAL A CA 1
ATOM 718 C C . VAL A 1 93 ? -12.711 10.116 -7.154 1.00 36.69 93 VAL A C 1
ATOM 720 O O . VAL A 1 93 ? -13.347 10.618 -8.079 1.00 36.69 93 VAL A O 1
ATOM 723 N N . VAL A 1 94 ? -11.974 9.020 -7.352 1.00 38.97 94 VAL A N 1
ATOM 724 C CA . VAL A 1 94 ? -12.214 8.159 -8.519 1.00 38.97 94 VAL A CA 1
ATOM 725 C C . VAL A 1 94 ? -13.532 7.411 -8.282 1.00 38.97 94 VAL A C 1
ATOM 727 O O . VAL A 1 94 ? -13.651 6.599 -7.366 1.00 38.97 94 VAL A O 1
ATOM 730 N N . ALA A 1 95 ? -14.524 7.739 -9.109 1.00 31.25 95 ALA A N 1
ATOM 731 C CA . ALA A 1 95 ? -15.888 7.212 -9.144 1.00 31.25 95 ALA A CA 1
ATOM 732 C C . ALA A 1 95 ? -16.003 5.672 -9.001 1.00 31.25 95 ALA A C 1
ATOM 734 O O . ALA A 1 95 ? -15.089 4.930 -9.380 1.00 31.25 95 ALA A O 1
ATOM 735 N N . PRO A 1 96 ? -17.156 5.154 -8.525 1.00 35.19 96 PRO A N 1
ATOM 736 C CA . PRO A 1 96 ? -17.356 3.726 -8.313 1.00 35.19 96 PRO A CA 1
A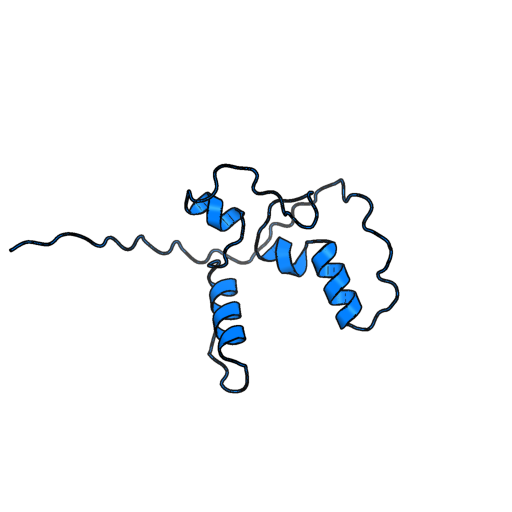TOM 737 C C . PRO A 1 96 ? -17.264 2.954 -9.633 1.00 35.19 96 PRO A C 1
ATOM 739 O O . PRO A 1 96 ? -18.046 3.169 -10.563 1.00 35.19 96 PRO A O 1
ATOM 742 N N . VAL A 1 97 ? -16.345 1.985 -9.691 1.00 40.16 97 VAL A N 1
ATOM 743 C CA . VAL A 1 97 ? -16.358 0.948 -10.728 1.00 40.16 97 VAL A CA 1
ATOM 744 C C . VAL A 1 97 ? -17.653 0.156 -10.555 1.00 40.16 97 VAL A C 1
ATOM 746 O O . VAL A 1 97 ? -17.788 -0.673 -9.653 1.00 40.16 97 VAL A O 1
ATOM 749 N N . ARG A 1 98 ? -18.631 0.455 -11.415 1.00 44.91 98 ARG A N 1
ATOM 750 C CA . ARG A 1 98 ? -19.901 -0.264 -11.517 1.00 44.91 98 ARG A CA 1
ATOM 751 C C . ARG A 1 98 ? -19.649 -1.769 -11.651 1.00 44.91 98 ARG A C 1
ATOM 753 O O . ARG A 1 98 ? -18.755 -2.222 -12.366 1.00 44.91 98 ARG A O 1
ATOM 760 N N . LYS A 1 99 ? -20.468 -2.527 -10.923 1.00 39.19 99 LYS A N 1
ATOM 761 C CA . LYS A 1 99 ? -20.465 -3.987 -10.812 1.00 39.19 99 LYS A CA 1
ATOM 762 C C . LYS A 1 99 ? -20.522 -4.634 -12.202 1.00 39.19 99 LYS A C 1
ATOM 764 O O . LYS A 1 99 ? -21.432 -4.365 -12.980 1.00 39.19 99 LYS A O 1
ATOM 769 N N . ARG A 1 100 ? -19.577 -5.531 -12.489 1.00 37.97 100 ARG A N 1
ATOM 770 C CA . ARG A 1 100 ? -19.661 -6.474 -13.612 1.00 37.97 100 ARG A CA 1
ATOM 771 C C . ARG A 1 100 ? -20.766 -7.484 -13.294 1.00 37.97 100 ARG A C 1
ATOM 773 O O . ARG A 1 100 ? -20.517 -8.451 -12.580 1.00 37.97 100 ARG A O 1
ATOM 780 N N . MET A 1 101 ? -21.971 -7.252 -13.804 1.00 31.34 101 MET A N 1
ATOM 781 C CA . MET A 1 101 ? -23.024 -8.264 -13.848 1.00 31.34 101 MET A CA 1
ATOM 782 C C . MET A 1 101 ? -22.709 -9.206 -15.018 1.00 31.34 101 MET A C 1
ATOM 784 O O . MET A 1 101 ? -22.793 -8.826 -16.180 1.00 31.34 101 MET A O 1
ATOM 788 N N . MET A 1 102 ? -22.234 -10.407 -14.696 1.00 35.62 102 MET A N 1
ATOM 789 C CA . MET A 1 102 ? -22.117 -11.541 -15.615 1.00 35.62 102 MET A CA 1
ATOM 790 C C . MET A 1 102 ? -23.178 -12.565 -15.202 1.00 35.62 102 MET A C 1
ATOM 792 O O . MET A 1 102 ? -23.221 -12.904 -14.018 1.00 35.62 102 MET A O 1
ATOM 796 N N . ARG A 1 103 ? -23.923 -13.073 -16.200 1.00 37.84 103 ARG A N 1
ATOM 797 C CA . ARG A 1 103 ? -25.063 -14.032 -16.220 1.00 37.84 103 ARG A CA 1
ATOM 798 C C . ARG A 1 103 ? -26.323 -13.278 -16.666 1.00 37.84 103 ARG A C 1
ATOM 800 O O . ARG A 1 103 ? -26.674 -12.287 -16.052 1.00 37.84 103 ARG A O 1
ATOM 807 N N . GLU A 1 104 ? -26.929 -13.614 -17.803 1.00 35.75 104 GLU A N 1
ATOM 808 C CA . GLU A 1 104 ? -27.588 -14.900 -18.050 1.00 35.75 104 GLU A CA 1
ATOM 809 C C . GLU A 1 104 ? -27.331 -15.487 -19.449 1.00 35.75 104 GLU A C 1
ATOM 811 O O . GLU A 1 104 ? -27.291 -14.789 -20.458 1.00 35.75 104 GLU A O 1
ATOM 816 N N . ARG A 1 105 ? -27.200 -16.818 -19.471 1.00 46.44 105 ARG A N 1
ATOM 817 C CA . ARG A 1 105 ? -27.450 -17.664 -20.638 1.00 46.44 105 ARG A CA 1
ATOM 818 C C . ARG A 1 105 ? -28.951 -17.607 -20.934 1.00 46.44 105 ARG A C 1
ATOM 820 O O . ARG A 1 105 ? -29.734 -17.905 -20.034 1.00 46.44 105 ARG A O 1
ATOM 827 N N . LYS A 1 106 ? -29.343 -17.335 -22.174 1.00 45.47 106 LYS A N 1
ATOM 828 C CA . LYS A 1 106 ? -30.591 -17.859 -22.739 1.00 45.47 106 LYS A CA 1
ATOM 829 C C . LYS A 1 106 ? -30.276 -18.492 -24.090 1.00 45.47 106 LYS A C 1
ATOM 831 O O . LYS A 1 106 ? -29.332 -18.070 -24.753 1.00 45.47 106 LYS A O 1
ATOM 836 N N . MET A 1 107 ? -30.997 -19.584 -24.318 1.00 40.50 107 MET A N 1
ATOM 837 C CA . MET A 1 107 ? -30.947 -20.528 -25.434 1.00 40.50 107 MET A CA 1
ATOM 838 C C . MET A 1 107 ? -31.008 -19.856 -26.799 1.00 40.50 107 MET A C 1
ATOM 840 O O . MET A 1 107 ? -31.639 -18.780 -26.886 1.00 40.50 107 MET A O 1
#

pLDDT: mean 73.56, std 23.47, range [29.55, 96.69]